Protein AF-V5H6R5-F1 (afdb_monomer)

Radius of gyration: 31.63 Å; Cα contacts (8 Å, |Δi|>4): 74; chains: 1; bounding box: 71×35×75 Å

Mean predicted aligned error: 14.57 Å

Sequence (145 aa):
EEMKIQCFGGDYMGEVFDPMLKRTTYRRQKRWWNAYMLFYTRHDVEEEAIVKALNLLTISGTRKETHLKMPVAIENSIRKQNIKFLHHRSQFSIEYFSFIRKLATSCAQGNPRHSQALSNEMLEQQYLLSVQLVSNFLFHTGWHT

Organism: Anoplophora glabripennis (NCBI:txid217634)

Solvent-accessible surface area (backbone atoms only — not comparable to full-atom values): 8925 Å² total; per-residue (Å²): 111,67,67,55,72,58,36,66,36,54,75,45,78,41,81,45,74,37,82,89,75,73,40,76,43,80,40,85,42,74,47,91,53,50,62,86,79,85,88,82,78,58,68,73,60,50,54,52,50,50,52,52,52,51,62,74,68,55,85,76,84,70,84,68,84,73,67,83,69,68,53,67,70,58,47,53,50,51,52,53,50,52,53,53,50,48,52,64,56,44,65,76,34,70,66,49,56,52,46,54,51,50,52,45,52,50,64,72,52,80,61,92,84,55,96,62,85,72,52,70,68,60,52,51,52,42,48,52,52,33,52,53,50,51,50,51,43,41,70,71,40,63,73,73,105

Secondary structure (DSSP, 8-state):
-HHHHHHS--EEEEEEEETTTTEEEEEEEE------------HHHHHHHHHHHHHHH--SS-----S-PPPHHHHHHHHHHHHHHHHHHHTT-HHHHHHHHHHHHHTTS--TT--S---HHHHHHHHHHHHHHHHHHIIIIITT-

pLDDT: mean 81.07, std 13.3, range [47.06, 97.06]

Foldseek 3Di:
DVLCVAAVWAKDWDWDQDPVVRDTDTDIDTRPHHHDDDDDDDPVVVVVVVVVVVVVVDPPDPPPPPPPPPPPVVVVVVVVVVVVVCVVVLLPDPVSVVVLVCQLVVLQDPDPPDPDDDPPVVSVVSNVVSVVSVVCCCVVRVVVD

Nearest PDB structures (foldseek):
  7o9m-assembly1_a  TM=2.782E-01  e=9.899E+00  Homo sapiens

Structure (mmCIF, N/CA/C/O backbone):
data_AF-V5H6R5-F1
#
_entry.id   AF-V5H6R5-F1
#
loop_
_atom_site.group_PDB
_atom_site.id
_atom_site.type_symbol
_atom_site.label_atom_id
_atom_site.label_alt_id
_atom_site.label_comp_id
_atom_site.label_asym_id
_atom_site.label_entity_id
_atom_site.label_seq_id
_atom_site.pdbx_PDB_ins_code
_atom_site.Cartn_x
_atom_site.Cartn_y
_atom_site.Cartn_z
_atom_site.occupancy
_atom_site.B_iso_or_equiv
_atom_site.auth_seq_id
_atom_site.auth_comp_id
_atom_site.auth_asym_id
_atom_site.auth_atom_id
_atom_site.pdbx_PDB_model_num
ATOM 1 N N . GLU A 1 1 ? 10.857 13.980 -24.820 1.00 81.00 1 GLU A N 1
ATOM 2 C CA . GLU A 1 1 ? 12.248 13.727 -24.384 1.00 81.00 1 GLU A CA 1
ATOM 3 C C . GLU A 1 1 ? 12.344 12.996 -23.042 1.00 81.00 1 GLU A C 1
ATOM 5 O O . GLU A 1 1 ? 13.111 12.047 -22.942 1.00 81.00 1 GLU A O 1
ATOM 10 N N . GLU A 1 2 ? 11.532 13.338 -22.035 1.00 89.81 2 GLU A N 1
ATOM 11 C CA . GLU A 1 2 ? 11.601 12.704 -20.702 1.00 89.81 2 GLU A CA 1
ATOM 12 C C . GLU A 1 2 ? 11.419 11.178 -20.708 1.00 89.81 2 GLU A C 1
ATOM 14 O O . GLU A 1 2 ? 12.203 10.462 -20.088 1.00 89.81 2 GLU A O 1
ATOM 19 N N . MET A 1 3 ? 10.449 10.660 -21.471 1.00 91.19 3 MET A N 1
ATOM 20 C CA . MET A 1 3 ? 10.201 9.214 -21.570 1.00 91.19 3 MET A CA 1
ATOM 21 C C . MET A 1 3 ? 11.440 8.445 -22.049 1.00 91.19 3 MET A C 1
ATOM 23 O O . MET A 1 3 ? 11.772 7.389 -21.526 1.00 91.19 3 MET A O 1
ATOM 27 N N . LYS A 1 4 ? 12.181 9.002 -23.008 1.00 91.12 4 LYS A N 1
ATOM 28 C CA . LYS A 1 4 ? 13.415 8.400 -23.519 1.00 91.12 4 LYS A CA 1
ATOM 29 C C . LYS A 1 4 ? 14.508 8.382 -22.448 1.00 91.12 4 LYS A C 1
ATOM 31 O O . LYS A 1 4 ? 15.173 7.366 -22.269 1.00 91.12 4 LYS A O 1
ATOM 36 N N . ILE A 1 5 ? 14.661 9.483 -21.711 1.00 91.44 5 ILE A N 1
ATOM 37 C CA . ILE A 1 5 ? 15.658 9.633 -20.638 1.00 91.44 5 ILE A CA 1
ATOM 38 C C . ILE A 1 5 ? 15.417 8.629 -19.502 1.00 91.44 5 ILE A C 1
ATOM 40 O O . ILE A 1 5 ? 16.386 8.089 -18.964 1.00 91.44 5 ILE A O 1
ATOM 44 N N . GLN A 1 6 ? 14.152 8.381 -19.150 1.00 92.69 6 GLN A N 1
ATOM 45 C CA . GLN A 1 6 ? 13.779 7.521 -18.024 1.00 92.69 6 GLN A CA 1
ATOM 46 C C . GLN A 1 6 ? 13.630 6.044 -18.401 1.00 92.69 6 GLN A C 1
ATOM 48 O O . GLN A 1 6 ? 13.951 5.170 -17.598 1.00 92.69 6 GLN A O 1
ATOM 53 N N . CYS A 1 7 ? 13.150 5.744 -19.610 1.00 95.31 7 CYS A N 1
ATOM 54 C CA . CYS A 1 7 ? 12.697 4.395 -19.944 1.00 95.31 7 CYS A CA 1
ATOM 55 C C . CYS A 1 7 ? 13.629 3.643 -20.898 1.00 95.31 7 CYS A C 1
ATOM 57 O O . CYS A 1 7 ? 13.633 2.417 -20.871 1.00 95.31 7 CYS A O 1
ATOM 59 N N . PHE A 1 8 ? 14.407 4.316 -21.753 1.00 94.50 8 PHE A N 1
ATOM 60 C CA . PHE A 1 8 ? 15.093 3.614 -22.853 1.00 94.50 8 PHE A CA 1
ATOM 61 C C . PHE A 1 8 ? 16.460 3.049 -22.448 1.00 94.50 8 PHE A C 1
ATOM 63 O O . PHE A 1 8 ? 16.993 2.171 -23.125 1.00 94.50 8 PHE A O 1
ATOM 70 N N . GLY A 1 9 ? 17.027 3.516 -21.333 1.00 93.06 9 GLY A N 1
ATOM 71 C CA . GLY A 1 9 ? 18.358 3.108 -20.896 1.00 93.06 9 GLY A CA 1
ATOM 72 C C . GLY A 1 9 ? 19.457 3.530 -21.880 1.00 93.06 9 GLY A C 1
ATOM 73 O O . GLY A 1 9 ? 19.371 4.577 -22.524 1.00 93.06 9 GLY A O 1
ATOM 74 N N . GLY A 1 10 ? 20.503 2.709 -21.981 1.00 93.25 10 GLY A N 1
ATOM 75 C CA . GLY A 1 10 ? 21.643 2.947 -22.869 1.00 93.25 10 GLY A CA 1
ATOM 76 C C . GLY A 1 10 ? 22.692 3.895 -22.288 1.00 93.25 10 GLY A C 1
ATOM 77 O O . GLY A 1 10 ? 22.669 4.236 -21.103 1.00 93.25 10 GLY A O 1
ATOM 78 N N . ASP A 1 11 ? 23.634 4.303 -23.132 1.00 93.50 11 ASP A N 1
ATOM 79 C CA . ASP A 1 11 ? 24.696 5.227 -22.745 1.00 93.50 11 ASP A CA 1
ATOM 80 C C . ASP A 1 11 ? 24.303 6.673 -23.050 1.00 93.50 11 ASP A C 1
ATOM 82 O O . ASP A 1 11 ? 23.615 6.963 -24.029 1.00 93.50 11 ASP A O 1
ATOM 86 N N . TYR A 1 12 ? 24.767 7.597 -22.216 1.00 90.75 12 TYR A N 1
ATOM 87 C CA . TYR A 1 12 ? 24.598 9.029 -22.420 1.00 90.75 12 TYR A CA 1
ATOM 88 C C . TYR A 1 12 ? 25.872 9.785 -22.055 1.00 90.75 12 TYR A C 1
ATOM 90 O O . TYR A 1 12 ? 26.732 9.286 -21.330 1.00 90.75 12 TYR A O 1
ATOM 98 N N . MET A 1 13 ? 25.995 11.003 -22.572 1.00 90.31 13 MET A N 1
ATOM 99 C CA . MET A 1 13 ? 27.040 11.930 -22.154 1.00 90.31 13 MET A CA 1
ATOM 100 C C . MET A 1 13 ? 26.505 12.754 -20.987 1.00 90.31 13 MET A C 1
ATOM 102 O O . MET A 1 13 ? 25.548 13.507 -21.153 1.00 90.31 13 MET A O 1
ATOM 106 N N . GLY A 1 14 ? 27.088 12.560 -19.806 1.00 87.81 14 GLY A N 1
ATOM 107 C CA . GLY A 1 14 ? 26.755 13.306 -18.599 1.00 87.81 14 GLY A CA 1
ATOM 108 C C . GLY A 1 14 ? 27.794 14.384 -18.323 1.00 87.81 14 GLY A C 1
ATOM 109 O O . GLY A 1 14 ? 29.000 14.126 -18.403 1.00 87.81 14 GLY A O 1
ATOM 110 N N . GLU A 1 15 ? 27.326 15.581 -17.987 1.00 91.25 15 GLU A N 1
ATOM 111 C CA . GLU A 1 15 ? 28.164 16.630 -17.416 1.00 91.25 15 GLU A CA 1
ATOM 112 C C . GLU A 1 15 ? 28.455 16.304 -15.954 1.00 91.25 15 GLU A C 1
ATOM 114 O O . GLU A 1 15 ? 27.549 16.179 -15.132 1.00 91.25 15 GLU A O 1
ATOM 119 N N . VAL A 1 16 ? 29.735 16.156 -15.629 1.00 88.19 16 VAL A N 1
ATOM 120 C CA . VAL A 1 16 ? 30.202 15.952 -14.260 1.00 88.19 16 VAL A CA 1
ATOM 121 C C . VAL A 1 16 ? 31.038 17.157 -13.874 1.00 88.19 16 VAL A C 1
ATOM 123 O O . VAL A 1 16 ? 32.092 17.410 -14.468 1.00 88.19 16 VAL A O 1
ATOM 126 N N . PHE A 1 17 ? 30.549 17.907 -12.891 1.00 90.50 17 PHE A N 1
ATOM 127 C CA . PHE A 1 17 ? 31.280 19.019 -12.305 1.00 90.50 17 PHE A CA 1
ATOM 128 C C . PHE A 1 17 ? 32.267 18.502 -11.261 1.00 90.50 17 PHE A C 1
ATOM 130 O O . PHE A 1 17 ? 31.880 17.784 -10.340 1.00 90.50 17 PHE A O 1
ATOM 137 N N . ASP A 1 18 ? 33.532 18.880 -11.407 1.00 87.81 18 ASP A N 1
ATOM 138 C CA . ASP A 1 18 ? 34.582 18.597 -10.436 1.00 87.81 18 ASP A CA 1
ATOM 139 C C . ASP A 1 18 ? 34.796 19.826 -9.530 1.00 87.81 18 ASP A C 1
ATOM 141 O O . ASP A 1 18 ? 35.267 20.862 -10.018 1.00 87.81 18 ASP A O 1
ATOM 145 N N . PRO A 1 19 ? 34.468 19.754 -8.223 1.00 91.00 19 PRO A N 1
ATOM 146 C CA . PRO A 1 19 ? 34.611 20.888 -7.310 1.00 91.00 19 PRO A CA 1
ATOM 147 C C . PRO A 1 19 ? 36.060 21.315 -7.057 1.00 91.00 19 PRO A C 1
ATOM 149 O O . PRO A 1 19 ? 36.300 22.488 -6.770 1.00 91.00 19 PRO A O 1
ATOM 152 N N . MET A 1 20 ? 37.026 20.395 -7.162 1.00 89.75 20 MET A N 1
ATOM 153 C CA . MET A 1 20 ? 38.440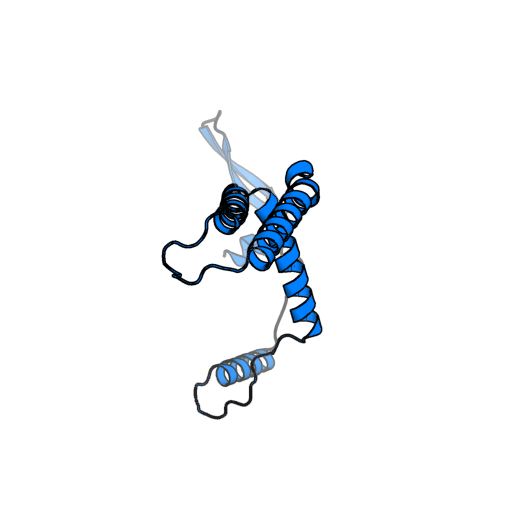 20.696 -6.914 1.00 89.75 20 MET A CA 1
ATOM 154 C C . MET A 1 20 ? 39.079 21.377 -8.123 1.00 89.75 20 MET A C 1
ATOM 156 O O . MET A 1 20 ? 39.849 22.323 -7.971 1.00 89.75 20 MET A O 1
ATOM 160 N N . LEU A 1 21 ? 38.710 20.935 -9.327 1.00 87.38 21 LEU A N 1
ATOM 161 C CA . LEU A 1 21 ? 39.169 21.518 -10.592 1.00 87.38 21 LEU A CA 1
ATOM 162 C C . LEU A 1 21 ? 38.292 22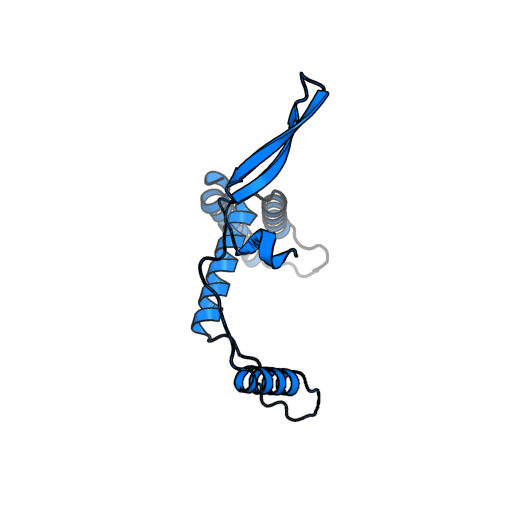.686 -11.080 1.00 87.38 21 LEU A C 1
ATOM 164 O O . LEU A 1 21 ? 38.632 23.312 -12.086 1.00 87.38 21 LEU A O 1
ATOM 168 N N . LYS A 1 22 ? 37.173 22.970 -10.393 1.00 90.81 22 LYS A N 1
ATOM 169 C CA . LYS A 1 22 ? 36.141 23.961 -10.762 1.00 90.81 22 LYS A CA 1
ATOM 170 C C . LYS A 1 22 ? 35.769 23.900 -12.248 1.00 90.81 22 LYS A C 1
ATOM 172 O O . LYS A 1 22 ? 35.622 24.927 -12.910 1.00 90.81 22 LYS A O 1
ATOM 177 N N . ARG A 1 23 ? 35.661 22.687 -12.791 1.00 91.88 23 ARG A N 1
ATOM 178 C CA . ARG A 1 23 ? 35.489 22.446 -14.228 1.00 91.88 23 ARG A CA 1
ATOM 179 C C . ARG A 1 23 ? 34.437 21.373 -14.472 1.00 91.88 23 ARG A C 1
ATOM 181 O O . ARG A 1 23 ? 34.448 20.329 -13.826 1.00 91.88 23 ARG A O 1
ATOM 188 N N . THR A 1 24 ? 33.588 21.607 -15.466 1.00 90.25 24 THR A N 1
ATOM 189 C CA . THR A 1 24 ? 32.672 20.596 -16.001 1.00 90.25 24 THR A CA 1
ATOM 190 C C . THR A 1 24 ? 33.386 19.733 -17.035 1.00 90.25 24 THR A C 1
ATOM 192 O O . THR A 1 24 ? 34.032 20.249 -17.948 1.00 90.25 24 THR A O 1
ATOM 195 N N . THR A 1 25 ? 33.270 18.413 -16.907 1.00 89.81 25 THR A N 1
ATOM 196 C CA . THR A 1 25 ? 33.756 17.455 -17.910 1.00 89.81 25 THR A CA 1
ATOM 197 C C . THR A 1 25 ? 32.604 16.613 -18.433 1.00 89.81 25 THR A C 1
ATOM 199 O O . THR A 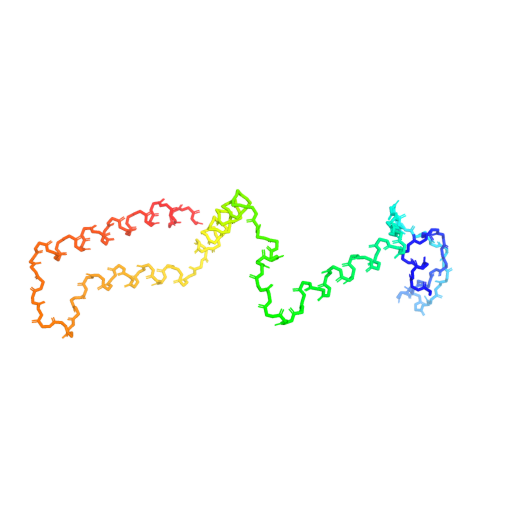1 25 ? 31.730 16.210 -17.671 1.00 89.81 25 THR A O 1
ATOM 202 N N . TYR A 1 26 ? 32.614 16.327 -19.732 1.00 89.94 26 TYR A N 1
ATOM 203 C CA . TYR A 1 26 ? 31.651 15.420 -20.344 1.00 89.94 26 TYR A CA 1
ATOM 204 C C . TYR A 1 26 ? 32.224 14.011 -20.331 1.00 89.94 26 TYR A C 1
ATOM 206 O O . TYR A 1 26 ? 33.308 13.769 -20.867 1.00 89.94 26 TYR A O 1
ATOM 214 N N . ARG A 1 27 ? 31.505 13.071 -19.718 1.00 88.81 27 ARG A N 1
ATOM 215 C CA . ARG A 1 27 ? 31.909 11.662 -19.673 1.00 88.81 27 ARG A CA 1
ATOM 216 C C . ARG A 1 27 ? 30.773 10.773 -20.149 1.00 88.81 27 ARG A C 1
ATOM 218 O O . ARG A 1 27 ? 29.605 11.046 -19.882 1.00 88.81 27 ARG A O 1
ATOM 225 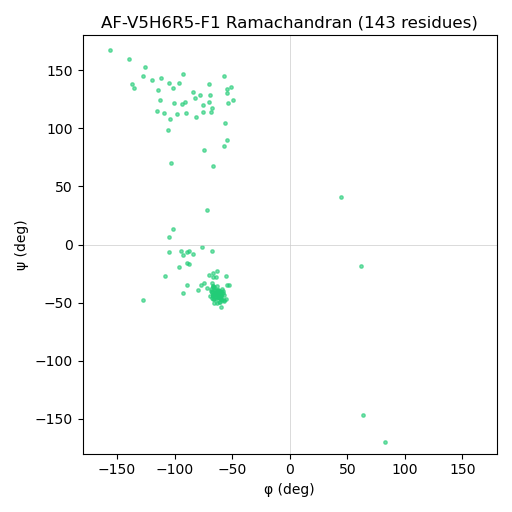N N . ARG A 1 28 ? 31.130 9.684 -20.833 1.00 91.75 28 ARG A N 1
ATOM 226 C CA . ARG A 1 28 ? 30.177 8.632 -21.190 1.00 91.75 28 ARG A CA 1
ATOM 227 C C . ARG A 1 28 ? 29.774 7.893 -19.917 1.00 91.75 28 ARG A C 1
ATOM 229 O O . ARG A 1 28 ? 30.628 7.379 -19.199 1.00 91.75 28 ARG A O 1
ATOM 236 N N . GLN A 1 29 ? 28.481 7.866 -19.641 1.00 90.56 29 GLN A N 1
ATOM 237 C CA . GLN A 1 29 ? 27.870 7.211 -18.494 1.00 90.56 29 GLN A CA 1
ATOM 238 C C . GLN A 1 29 ? 26.788 6.250 -18.979 1.00 90.56 29 GLN A C 1
ATOM 240 O O . GLN A 1 29 ? 26.192 6.449 -20.038 1.00 90.56 29 GLN A O 1
ATOM 245 N N . LYS A 1 30 ? 26.524 5.209 -18.194 1.00 92.00 30 LYS A N 1
ATOM 246 C CA . LYS A 1 30 ? 25.454 4.251 -18.463 1.00 92.00 30 LYS A CA 1
ATOM 247 C C . LYS A 1 30 ? 24.206 4.641 -17.679 1.00 92.00 30 LYS A C 1
ATOM 249 O O . LYS A 1 30 ? 24.303 5.021 -16.514 1.00 92.00 30 LYS A O 1
ATOM 254 N N . ARG A 1 31 ? 23.031 4.529 -18.297 1.00 93.06 31 ARG A N 1
ATOM 255 C CA . ARG A 1 31 ? 21.747 4.571 -17.586 1.00 93.06 31 ARG A CA 1
ATOM 256 C C . ARG A 1 31 ? 21.489 3.189 -16.998 1.00 93.06 31 ARG A C 1
ATOM 258 O O . ARG A 1 31 ? 21.272 2.226 -17.730 1.00 93.06 31 ARG A O 1
ATOM 265 N N . TRP A 1 32 ? 21.570 3.092 -15.676 1.00 93.44 32 TRP A N 1
ATOM 266 C CA . TRP A 1 32 ? 21.407 1.831 -14.942 1.00 93.44 32 TRP A CA 1
ATOM 267 C C . TRP A 1 32 ? 19.942 1.488 -14.661 1.00 93.44 32 TRP A C 1
ATOM 269 O O . TRP A 1 32 ? 19.651 0.391 -14.196 1.00 93.44 32 TRP A O 1
ATOM 279 N N . TRP A 1 33 ? 19.031 2.416 -14.955 1.00 94.38 33 TRP A N 1
ATOM 280 C CA . TRP A 1 33 ? 17.591 2.206 -14.949 1.00 94.38 33 TRP A CA 1
ATOM 281 C C . TRP A 1 33 ? 17.042 2.277 -16.376 1.00 94.38 33 TRP A C 1
ATOM 283 O O . TRP A 1 33 ? 17.506 3.063 -17.208 1.00 94.38 33 TRP A O 1
ATOM 293 N N . ASN A 1 34 ? 16.058 1.430 -16.654 1.00 96.44 34 ASN A N 1
ATOM 294 C CA . ASN A 1 34 ? 15.293 1.392 -17.891 1.00 96.44 34 ASN A 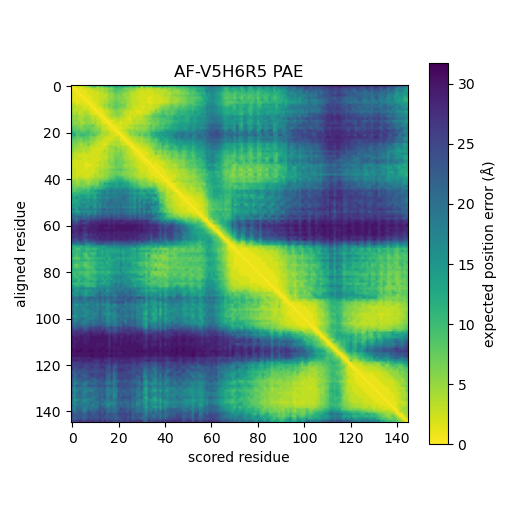CA 1
ATOM 295 C C . ASN A 1 34 ? 13.925 0.746 -17.630 1.00 96.44 34 ASN A C 1
ATOM 297 O O . ASN A 1 34 ? 13.674 0.179 -16.563 1.00 96.44 34 ASN A O 1
ATOM 301 N N . ALA A 1 35 ? 13.020 0.865 -18.597 1.00 96.44 35 ALA A N 1
ATOM 302 C CA . ALA A 1 35 ? 11.746 0.176 -18.537 1.00 96.44 35 ALA A CA 1
ATOM 303 C C . ALA A 1 35 ? 11.972 -1.328 -18.707 1.00 96.44 35 ALA A C 1
ATOM 305 O O . ALA A 1 35 ? 12.609 -1.770 -19.660 1.00 96.44 35 ALA A O 1
ATOM 306 N N . TYR A 1 36 ? 11.416 -2.100 -17.779 1.00 95.94 36 TYR A N 1
ATOM 307 C CA . TYR A 1 36 ? 11.461 -3.557 -17.828 1.00 95.94 36 TYR A CA 1
ATOM 308 C C . TYR A 1 36 ? 10.234 -4.147 -18.534 1.00 95.94 36 TYR A C 1
ATOM 310 O O . TYR A 1 36 ? 10.354 -5.065 -19.338 1.00 95.94 36 TYR A O 1
ATOM 318 N N . MET A 1 37 ? 9.050 -3.601 -18.256 1.00 97.06 37 MET A N 1
ATOM 319 C CA . MET A 1 37 ? 7.779 -4.106 -18.765 1.00 97.06 37 MET A CA 1
ATOM 320 C C . MET A 1 37 ? 6.921 -2.946 -19.258 1.00 97.06 37 MET A C 1
ATOM 322 O O . MET A 1 37 ? 6.815 -1.918 -18.588 1.00 97.06 37 MET A O 1
ATOM 326 N N . LEU A 1 38 ? 6.324 -3.123 -20.435 1.00 96.31 38 LEU A N 1
ATOM 327 C CA . LEU A 1 38 ? 5.450 -2.146 -21.073 1.00 96.31 38 LEU A CA 1
ATOM 328 C C . LEU A 1 38 ? 4.030 -2.704 -21.095 1.00 96.31 38 LEU A C 1
ATOM 330 O O . LEU A 1 38 ? 3.796 -3.802 -21.599 1.00 96.31 38 LEU A O 1
ATOM 334 N N . PHE A 1 39 ? 3.093 -1.946 -20.536 1.00 93.69 39 PHE A N 1
ATOM 335 C CA . PHE A 1 39 ? 1.679 -2.294 -20.534 1.00 93.69 39 PHE A CA 1
ATOM 336 C C . PHE A 1 39 ? 0.979 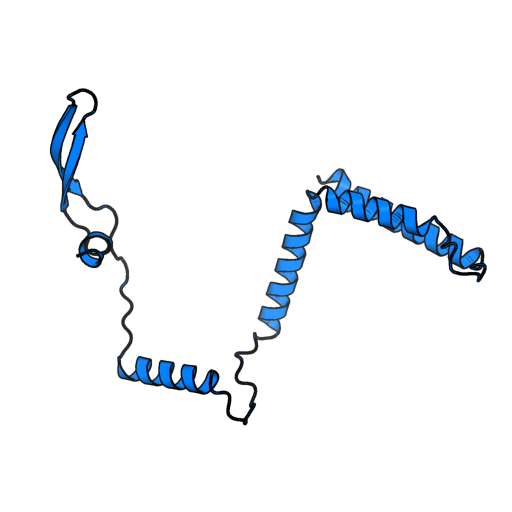-1.505 -21.632 1.00 93.69 39 PHE A C 1
ATOM 338 O O . PHE A 1 39 ? 1.015 -0.276 -21.632 1.00 93.69 39 PHE A O 1
ATOM 345 N N . TYR A 1 40 ? 0.348 -2.221 -22.557 1.00 92.88 40 TYR A N 1
ATOM 346 C CA . TYR A 1 40 ? -0.441 -1.636 -23.631 1.00 92.88 40 TYR A CA 1
ATOM 347 C C . TYR A 1 40 ? -1.899 -2.029 -23.448 1.00 92.88 40 TYR A C 1
ATOM 349 O O . TYR A 1 40 ? -2.211 -3.202 -23.241 1.00 92.88 40 TYR A O 1
ATOM 357 N N . THR A 1 41 ? -2.784 -1.049 -23.570 1.00 87.88 41 THR A N 1
ATOM 358 C CA . THR A 1 41 ? -4.228 -1.270 -23.603 1.00 87.88 41 THR A CA 1
ATOM 359 C C . THR A 1 41 ? -4.693 -1.112 -25.040 1.00 87.88 41 THR A C 1
ATOM 361 O O . THR A 1 41 ? -4.216 -0.236 -25.763 1.00 87.88 41 THR A O 1
ATOM 364 N N . ARG A 1 42 ? -5.604 -1.977 -25.488 1.00 92.31 42 ARG A N 1
ATOM 365 C CA . ARG A 1 42 ? -6.240 -1.773 -26.790 1.00 92.31 42 ARG A CA 1
ATOM 366 C C . ARG A 1 42 ? -7.175 -0.567 -26.707 1.00 92.31 42 ARG A C 1
ATOM 368 O O . ARG A 1 42 ? -7.921 -0.442 -25.739 1.00 92.31 42 ARG A O 1
ATOM 375 N N . HIS A 1 43 ? -7.164 0.266 -27.741 1.00 88.12 43 HIS A N 1
ATOM 376 C CA . HIS A 1 43 ? -7.934 1.509 -27.769 1.00 88.12 43 HIS A CA 1
ATOM 377 C C . HIS A 1 43 ? -9.448 1.283 -27.601 1.00 88.12 43 HIS A C 1
ATOM 379 O O . HIS A 1 43 ? -10.114 2.037 -26.902 1.00 88.12 43 HIS A O 1
ATOM 385 N N . ASP A 1 44 ? -9.990 0.218 -28.193 1.00 88.50 44 ASP A N 1
ATOM 386 C CA . ASP A 1 44 ? -11.410 -0.138 -28.083 1.00 88.50 44 ASP A CA 1
ATOM 387 C C . ASP A 1 44 ? -11.814 -0.549 -26.656 1.00 88.50 44 ASP A C 1
ATOM 389 O O . ASP A 1 44 ? -12.884 -0.186 -26.172 1.00 88.50 44 ASP A O 1
ATOM 393 N N . VAL A 1 45 ? -10.930 -1.246 -25.939 1.00 83.88 45 VAL A N 1
ATOM 394 C CA . VAL A 1 45 ? -11.146 -1.636 -24.535 1.00 83.88 45 VAL A CA 1
ATOM 395 C C . VAL A 1 45 ? -11.055 -0.433 -23.594 1.00 83.88 45 VAL A C 1
ATOM 397 O O . VAL A 1 45 ? -11.797 -0.357 -22.615 1.00 83.88 45 VAL A O 1
ATOM 400 N N . GLU A 1 46 ? -10.144 0.500 -23.871 1.00 81.69 46 GLU A N 1
ATOM 401 C CA . GLU A 1 46 ? -9.969 1.717 -23.076 1.00 81.69 46 GLU A CA 1
ATOM 402 C C . GLU A 1 46 ? -11.185 2.640 -23.186 1.00 81.69 46 GLU A C 1
ATOM 404 O O . GLU A 1 46 ? -11.700 3.097 -22.165 1.00 81.69 46 GLU A O 1
ATOM 409 N N . GLU A 1 47 ? -11.708 2.832 -24.397 1.00 79.81 47 GLU A N 1
ATOM 410 C CA . GLU A 1 47 ? -12.926 3.610 -24.627 1.00 79.81 47 GLU A CA 1
ATOM 411 C C . GLU A 1 47 ? -14.127 2.989 -23.899 1.00 79.81 47 GLU A C 1
ATOM 413 O O . GLU A 1 47 ? -14.830 3.676 -23.156 1.00 79.81 47 GLU A O 1
ATOM 418 N N . GLU A 1 48 ? -14.305 1.666 -23.991 1.00 81.25 48 GLU A N 1
ATOM 419 C CA . GLU A 1 48 ? -15.330 0.962 -23.218 1.00 81.25 48 GLU A CA 1
ATOM 420 C C . GLU A 1 48 ? -15.151 1.115 -21.701 1.00 81.25 48 GLU A C 1
ATOM 422 O O . GLU A 1 48 ? -16.139 1.247 -20.973 1.00 81.25 48 GLU A O 1
ATOM 427 N N . ALA A 1 49 ? -13.916 1.060 -21.197 1.00 79.44 49 ALA A N 1
ATOM 428 C CA . ALA A 1 49 ? -13.623 1.201 -19.774 1.00 79.44 49 ALA A CA 1
ATOM 429 C C . ALA A 1 49 ? -13.914 2.624 -19.274 1.00 79.44 49 ALA A C 1
ATOM 431 O O . ALA A 1 49 ? -14.504 2.7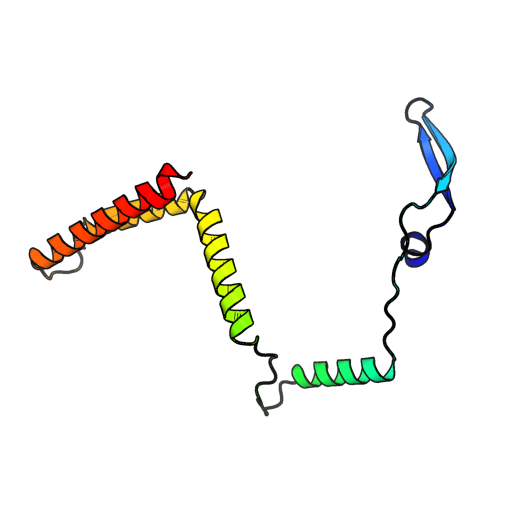83 -18.204 1.00 79.44 49 ALA A O 1
ATOM 432 N N . ILE A 1 50 ? -13.567 3.645 -20.061 1.00 78.75 50 ILE A N 1
ATOM 433 C CA . ILE A 1 50 ? -13.853 5.054 -19.763 1.00 78.75 50 ILE A CA 1
ATOM 434 C C . ILE A 1 50 ? -15.361 5.309 -19.800 1.00 78.75 50 ILE A C 1
ATOM 436 O O . ILE A 1 50 ? -15.892 5.935 -18.886 1.00 78.75 50 ILE A O 1
ATOM 440 N N . VAL A 1 51 ? -16.077 4.771 -20.791 1.00 78.12 51 VAL A N 1
ATOM 441 C CA . VAL A 1 51 ? -17.543 4.869 -20.871 1.00 78.12 51 VAL A CA 1
ATOM 442 C C . VAL A 1 51 ? -18.198 4.174 -19.676 1.00 78.12 51 VAL A C 1
ATOM 444 O O . VAL A 1 51 ? -19.092 4.740 -19.045 1.00 78.12 51 VAL A O 1
ATOM 447 N N . LYS A 1 52 ? -17.723 2.981 -19.291 1.00 74.12 52 LYS A N 1
ATOM 448 C CA . LYS A 1 52 ? -18.172 2.292 -18.068 1.00 74.12 52 LYS A CA 1
ATOM 449 C C . LYS A 1 52 ? -17.899 3.149 -16.827 1.00 74.12 52 LYS A C 1
ATOM 451 O O . LYS A 1 52 ? -18.800 3.310 -16.011 1.00 74.12 52 LYS A O 1
ATOM 456 N N . ALA A 1 53 ? -16.718 3.753 -16.706 1.00 75.31 53 ALA A N 1
ATOM 457 C CA . ALA A 1 53 ? -16.365 4.629 -15.587 1.00 75.31 53 ALA A CA 1
ATOM 458 C C . ALA A 1 53 ? -17.212 5.915 -15.533 1.00 75.31 53 ALA A C 1
ATOM 460 O O . ALA A 1 53 ? -17.677 6.294 -14.462 1.00 75.31 53 ALA A O 1
ATOM 461 N N . LEU A 1 54 ? -17.482 6.560 -16.670 1.00 74.81 54 LEU A N 1
ATOM 462 C CA . LEU A 1 54 ? -18.348 7.742 -16.752 1.00 74.81 54 LEU A CA 1
ATOM 463 C C . LEU A 1 54 ? -19.805 7.412 -16.409 1.00 74.81 54 LEU A C 1
ATOM 465 O O . LEU A 1 54 ? -20.462 8.166 -15.688 1.00 74.81 54 LEU A O 1
ATOM 469 N N . ASN A 1 55 ? -20.296 6.251 -16.844 1.00 69.62 55 ASN A N 1
ATOM 470 C CA . ASN A 1 55 ? -21.621 5.764 -16.466 1.00 69.62 55 ASN A CA 1
ATOM 471 C C . ASN A 1 55 ? -21.728 5.516 -14.950 1.00 69.62 55 ASN A C 1
ATOM 473 O O . ASN A 1 55 ? -22.761 5.821 -14.361 1.00 69.62 55 ASN A O 1
ATOM 477 N N . LEU A 1 56 ? -20.654 5.045 -14.298 1.00 64.44 56 LEU A N 1
ATOM 478 C CA . LEU A 1 56 ? -20.586 4.905 -12.833 1.00 64.44 56 LEU A CA 1
ATOM 479 C C . LEU A 1 56 ? -20.608 6.255 -12.090 1.00 64.44 56 LEU A C 1
ATOM 481 O O . LEU A 1 56 ? -21.003 6.299 -10.927 1.00 64.44 56 LEU A O 1
ATOM 485 N N . LEU A 1 57 ? -20.185 7.343 -12.739 1.00 67.38 57 LEU A N 1
ATOM 486 C CA . LEU A 1 57 ? -20.120 8.695 -12.167 1.00 67.38 57 LEU A CA 1
ATOM 487 C C . LEU A 1 57 ? -21.367 9.547 -12.469 1.00 67.38 57 LEU A C 1
ATOM 489 O O . LEU A 1 57 ? -21.487 10.668 -11.975 1.00 67.38 57 LEU A O 1
ATOM 493 N N . THR A 1 58 ? -22.300 9.043 -13.279 1.00 66.19 58 THR A N 1
ATOM 494 C CA . THR A 1 58 ? -23.480 9.800 -13.712 1.00 66.19 58 THR A CA 1
ATOM 495 C C . THR A 1 58 ? -24.547 9.858 -12.608 1.00 66.19 58 THR A C 1
ATOM 497 O O . THR A 1 58 ? -24.977 8.844 -12.068 1.00 66.19 58 THR A O 1
ATOM 500 N N . ILE A 1 59 ? -25.019 11.071 -12.293 1.00 58.19 59 ILE A N 1
ATOM 501 C CA . ILE A 1 59 ? -25.947 11.394 -11.181 1.00 58.19 59 ILE A CA 1
ATOM 502 C C . ILE A 1 59 ? -27.415 10.995 -11.481 1.00 58.19 59 ILE A C 1
ATOM 504 O O . ILE A 1 59 ? -28.301 11.133 -10.636 1.00 58.19 59 ILE A O 1
ATOM 508 N N . SER A 1 60 ? -27.707 10.469 -12.673 1.00 57.94 60 SER A N 1
ATOM 509 C CA . SER A 1 60 ? -29.067 10.154 -13.129 1.00 57.94 60 SER A CA 1
ATOM 510 C C . SER A 1 60 ? -29.646 8.897 -12.465 1.00 57.94 60 SER A C 1
ATOM 512 O O . SER A 1 60 ? -29.651 7.819 -13.048 1.00 57.94 60 SER A O 1
ATOM 514 N N . GLY A 1 61 ? -30.166 9.059 -11.244 1.00 53.16 61 GLY A N 1
ATOM 515 C CA . GLY A 1 61 ? -31.434 8.501 -10.732 1.00 53.16 61 GLY A CA 1
ATOM 516 C C . GLY A 1 61 ? -31.655 6.984 -10.637 1.00 53.16 61 GLY A C 1
ATOM 517 O O . GLY A 1 61 ? -32.514 6.558 -9.871 1.00 53.16 61 GLY A O 1
ATOM 518 N N . THR A 1 62 ? -30.898 6.141 -11.331 1.00 53.12 62 THR A N 1
ATOM 519 C CA . THR A 1 62 ? -31.017 4.679 -11.273 1.00 53.12 62 THR A CA 1
ATOM 520 C C . THR A 1 62 ? -29.893 4.123 -10.411 1.00 53.12 62 THR A C 1
ATOM 522 O O . THR A 1 62 ? -28.949 3.506 -10.889 1.00 53.12 62 THR A O 1
ATOM 525 N N . ARG A 1 63 ? -29.983 4.374 -9.098 1.00 52.50 63 ARG A N 1
ATOM 526 C CA . ARG A 1 63 ? -29.067 3.827 -8.083 1.00 52.50 63 ARG A CA 1
ATOM 527 C C . ARG A 1 63 ? -29.224 2.303 -7.970 1.00 52.50 63 ARG A C 1
ATOM 529 O O . ARG A 1 63 ? -29.690 1.795 -6.957 1.00 52.50 63 ARG A O 1
ATOM 536 N N . LYS A 1 64 ? -28.850 1.548 -9.001 1.00 52.72 64 LYS A N 1
ATOM 537 C CA . LYS A 1 64 ? -28.338 0.199 -8.774 1.00 52.72 64 LYS A CA 1
ATOM 538 C C . LYS A 1 64 ? -26.929 0.413 -8.249 1.00 52.72 64 LYS A C 1
ATOM 540 O O . LYS A 1 64 ? -26.109 0.999 -8.941 1.00 52.72 64 LYS A O 1
ATOM 545 N N . GLU A 1 65 ? -26.704 0.050 -6.995 1.00 53.25 65 GLU A N 1
ATOM 546 C CA . GLU A 1 65 ? -25.420 0.152 -6.305 1.00 53.25 65 GLU A CA 1
ATOM 547 C C . GLU A 1 65 ? -24.323 -0.564 -7.111 1.00 53.25 65 GLU A C 1
ATOM 549 O O . GLU A 1 65 ? -24.095 -1.759 -6.965 1.00 53.25 65 GLU A O 1
ATOM 554 N N . THR A 1 66 ? -23.657 0.164 -8.002 1.00 54.03 66 THR A N 1
ATOM 555 C CA . THR A 1 66 ? -22.497 -0.303 -8.773 1.00 54.03 66 THR A CA 1
ATOM 556 C C . THR A 1 66 ? -21.192 0.222 -8.192 1.00 54.03 66 THR A C 1
ATOM 558 O O . THR A 1 66 ? -20.139 0.101 -8.819 1.00 54.03 66 THR A O 1
ATOM 561 N N . HIS A 1 67 ? -21.218 0.767 -6.968 1.00 55.31 67 HIS A N 1
ATOM 562 C CA . HIS A 1 67 ? -20.001 0.812 -6.174 1.00 55.31 67 HIS A CA 1
ATOM 563 C C . HIS A 1 67 ? -19.480 -0.619 -6.129 1.00 55.31 67 HIS A C 1
ATOM 565 O O . HIS A 1 67 ? -20.213 -1.516 -5.712 1.00 55.31 67 HIS A O 1
ATOM 571 N N . LEU A 1 68 ? -18.251 -0.837 -6.599 1.00 63.22 68 LEU A N 1
ATOM 572 C CA . LEU A 1 68 ? -17.516 -2.075 -6.373 1.00 63.22 68 LEU A CA 1
ATOM 573 C C . LEU A 1 68 ? -17.425 -2.252 -4.856 1.00 63.22 68 LEU A C 1
ATOM 575 O O . LEU A 1 68 ? -16.495 -1.773 -4.208 1.00 63.22 68 LEU A O 1
ATOM 579 N N . LYS A 1 69 ? -18.469 -2.839 -4.268 1.00 69.81 69 LYS A N 1
ATOM 580 C CA . LYS A 1 69 ? -18.571 -3.028 -2.836 1.00 69.81 69 LYS A CA 1
ATOM 581 C C . LYS A 1 69 ? -17.492 -4.031 -2.517 1.00 69.81 69 LYS A C 1
ATOM 583 O O . LYS A 1 69 ? -17.496 -5.142 -3.047 1.00 69.81 69 LYS A O 1
ATOM 588 N N . MET A 1 70 ? -16.533 -3.589 -1.715 1.00 82.94 70 MET A N 1
ATOM 589 C CA . MET A 1 70 ? -15.438 -4.434 -1.293 1.00 82.94 70 MET A CA 1
ATOM 590 C C . MET A 1 70 ? -16.020 -5.757 -0.779 1.00 82.94 70 MET A C 1
ATOM 592 O O . MET A 1 70 ? -16.898 -5.727 0.087 1.00 82.94 70 MET A O 1
ATOM 596 N N . PRO A 1 71 ? -15.592 -6.910 -1.321 1.00 92.06 71 PRO A N 1
ATOM 597 C CA . PRO A 1 71 ? -16.052 -8.196 -0.832 1.00 92.06 71 PRO A CA 1
ATOM 598 C C . PRO A 1 71 ? -15.887 -8.272 0.685 1.00 92.06 71 PRO A C 1
ATOM 600 O O . PRO A 1 71 ? -14.839 -7.897 1.215 1.00 92.06 71 PRO A O 1
ATOM 603 N N . VAL A 1 72 ? -16.903 -8.783 1.382 1.00 91.50 72 VAL A N 1
ATOM 604 C CA . VAL A 1 72 ? -16.976 -8.772 2.856 1.00 91.50 72 VAL A CA 1
ATOM 605 C C . VAL A 1 72 ? -15.733 -9.398 3.502 1.00 91.50 72 VAL A C 1
ATOM 607 O O . VAL A 1 72 ? -15.256 -8.928 4.532 1.00 91.50 72 VAL A O 1
ATOM 610 N N . ALA A 1 73 ? -15.152 -10.425 2.875 1.00 93.81 73 ALA A N 1
ATOM 611 C CA . ALA A 1 73 ? -13.908 -11.038 3.337 1.00 93.81 73 ALA A CA 1
ATOM 612 C C . ALA A 1 73 ? -12.717 -10.058 3.322 1.00 93.81 73 ALA A C 1
ATOM 614 O O . ALA A 1 73 ? -11.959 -9.994 4.292 1.00 93.81 73 ALA A O 1
ATOM 615 N N . ILE A 1 74 ? -12.578 -9.268 2.253 1.00 93.62 74 ILE A N 1
ATOM 616 C CA . ILE A 1 74 ? -11.522 -8.257 2.114 1.00 93.62 74 ILE A CA 1
ATOM 617 C C . ILE A 1 74 ? -11.771 -7.120 3.103 1.00 93.62 74 ILE A C 1
ATOM 619 O O . ILE A 1 74 ? -10.857 -6.724 3.824 1.00 93.62 74 ILE A O 1
ATOM 623 N N . GLU A 1 75 ? -13.017 -6.658 3.210 1.00 93.62 75 GLU A N 1
ATOM 624 C CA . GLU A 1 75 ? -13.400 -5.612 4.159 1.00 93.62 75 GLU A CA 1
ATOM 625 C C . GLU A 1 75 ? -13.047 -6.001 5.598 1.00 93.62 75 GLU A C 1
ATOM 627 O O . GLU A 1 75 ? -12.403 -5.234 6.317 1.00 93.62 75 GLU A O 1
ATOM 632 N N . ASN A 1 76 ? -13.411 -7.216 6.010 1.00 95.38 76 ASN A N 1
ATOM 633 C CA . ASN A 1 76 ? -13.116 -7.720 7.346 1.00 95.38 76 ASN A CA 1
ATOM 634 C C . ASN A 1 76 ? -11.611 -7.880 7.584 1.00 95.38 76 ASN A C 1
ATOM 636 O O . ASN A 1 76 ? -11.129 -7.556 8.673 1.00 95.38 76 ASN A O 1
ATOM 640 N N . SER A 1 77 ? -10.860 -8.337 6.577 1.00 96.69 77 SER A N 1
ATOM 641 C CA . SER A 1 77 ? -9.400 -8.443 6.657 1.00 96.69 77 SER A CA 1
ATOM 642 C C . SER A 1 77 ? -8.749 -7.074 6.869 1.00 96.69 77 SER A C 1
ATOM 644 O O . SER A 1 77 ? -7.970 -6.903 7.810 1.00 96.69 77 SER A O 1
ATOM 646 N N . ILE A 1 78 ? -9.129 -6.078 6.062 1.00 95.50 78 ILE A N 1
ATOM 647 C CA . ILE A 1 78 ? -8.609 -4.708 6.160 1.00 95.50 78 ILE A CA 1
ATOM 648 C C . ILE A 1 78 ? -8.997 -4.080 7.496 1.00 95.50 78 ILE A C 1
ATOM 650 O O . ILE A 1 78 ? -8.139 -3.541 8.192 1.00 95.50 78 ILE A O 1
ATOM 654 N N . ARG A 1 79 ? -10.264 -4.199 7.911 1.00 95.50 79 ARG A N 1
ATOM 655 C CA . ARG A 1 79 ? -10.733 -3.688 9.208 1.00 95.50 79 ARG A CA 1
ATOM 656 C C . ARG A 1 79 ? -9.904 -4.268 10.353 1.00 95.50 79 ARG A C 1
ATOM 658 O O . ARG A 1 79 ? -9.423 -3.521 11.202 1.00 95.50 79 ARG A O 1
ATOM 665 N N . LYS A 1 80 ? -9.677 -5.584 10.352 1.00 95.50 80 LYS A N 1
ATOM 666 C CA . LYS A 1 80 ? -8.864 -6.264 11.368 1.00 95.50 80 LYS A CA 1
ATOM 667 C C . LYS A 1 80 ? -7.414 -5.776 11.369 1.00 95.50 80 LYS A C 1
ATOM 669 O O . LYS A 1 80 ? -6.856 -5.552 12.441 1.00 95.50 80 LYS A O 1
ATOM 674 N N . GLN A 1 81 ? -6.798 -5.615 10.198 1.00 95.31 81 GLN A N 1
ATOM 675 C CA . GLN A 1 81 ? -5.421 -5.123 10.080 1.00 95.31 81 GLN A CA 1
ATOM 676 C C . GLN A 1 81 ? -5.290 -3.663 10.529 1.00 95.31 81 GLN A C 1
ATOM 678 O O . GLN A 1 81 ? -4.390 -3.354 11.306 1.00 95.31 81 GLN A O 1
ATOM 683 N N . ASN A 1 82 ? -6.224 -2.796 10.138 1.00 94.50 82 ASN A N 1
ATOM 684 C CA . ASN A 1 82 ? -6.235 -1.387 10.532 1.00 94.50 82 ASN A CA 1
ATOM 685 C C . ASN A 1 82 ? -6.394 -1.219 12.046 1.00 94.50 82 ASN A C 1
ATOM 687 O O . ASN A 1 82 ? -5.682 -0.420 12.649 1.00 94.50 82 ASN A O 1
ATOM 691 N N . ILE A 1 83 ? -7.272 -2.008 12.676 1.00 91.12 83 ILE A N 1
ATOM 692 C CA . ILE A 1 83 ? -7.429 -2.014 14.139 1.00 91.12 83 ILE A CA 1
ATOM 693 C C . ILE A 1 83 ? -6.121 -2.445 14.815 1.00 91.12 83 ILE A C 1
ATOM 695 O O . ILE A 1 83 ? -5.667 -1.786 15.748 1.00 91.12 83 ILE A O 1
ATOM 699 N N . LYS A 1 84 ? -5.466 -3.508 14.329 1.00 88.81 84 LYS A N 1
ATOM 700 C CA . LYS A 1 84 ? -4.169 -3.951 14.870 1.00 88.81 84 LYS A CA 1
ATOM 701 C C . LYS A 1 84 ? -3.076 -2.897 14.716 1.00 88.81 84 LYS A C 1
ATOM 703 O O . LYS A 1 84 ? -2.297 -2.703 15.647 1.00 88.81 84 LYS A O 1
ATOM 708 N N . PHE A 1 85 ? -3.015 -2.239 13.560 1.00 90.50 85 PHE A N 1
ATOM 709 C CA . PHE A 1 85 ? -2.067 -1.161 13.299 1.00 90.50 85 PHE A CA 1
ATOM 710 C C . PHE A 1 85 ? -2.300 0.020 14.243 1.00 90.50 85 PHE A C 1
ATOM 712 O O . PHE A 1 85 ? -1.353 0.522 14.845 1.00 90.50 85 PHE A O 1
ATOM 719 N N . LEU A 1 86 ? -3.564 0.416 14.427 1.00 86.12 86 LEU A N 1
ATOM 720 C CA . LEU A 1 86 ? -3.928 1.474 15.361 1.00 86.12 86 LEU A CA 1
ATOM 721 C C . LEU A 1 86 ? -3.515 1.110 16.789 1.00 86.12 86 LEU A C 1
ATOM 723 O O . LEU A 1 86 ? -2.880 1.926 17.441 1.00 86.12 86 LEU A O 1
ATOM 727 N N . HIS A 1 87 ? -3.782 -0.119 17.242 1.00 81.88 87 HIS A N 1
ATOM 728 C CA . HIS A 1 87 ? -3.339 -0.584 18.560 1.00 81.88 87 HIS A CA 1
ATOM 729 C C . HIS A 1 87 ? -1.819 -0.478 18.740 1.00 81.88 87 HIS A C 1
ATOM 731 O O . HIS A 1 87 ? -1.380 0.086 19.738 1.00 81.88 87 HIS A O 1
ATOM 737 N N . HIS A 1 88 ? -1.024 -0.946 17.771 1.00 82.62 88 HIS A N 1
ATOM 738 C CA . HIS A 1 88 ? 0.440 -0.833 17.839 1.00 82.62 88 HIS A CA 1
ATOM 739 C C . HIS A 1 88 ? 0.902 0.624 17.873 1.00 82.62 88 HIS A C 1
ATOM 741 O O . HIS A 1 88 ? 1.787 0.978 18.640 1.00 82.62 88 HIS A O 1
ATOM 747 N N . ARG A 1 89 ? 0.296 1.499 17.065 1.00 81.31 89 ARG A N 1
ATOM 748 C CA . ARG A 1 89 ? 0.652 2.922 17.054 1.00 81.31 89 ARG A CA 1
ATOM 749 C C . ARG A 1 89 ? 0.251 3.624 18.355 1.00 81.31 89 ARG A C 1
ATOM 751 O O . ARG A 1 89 ? 1.001 4.460 18.851 1.00 81.31 89 ARG A O 1
ATOM 758 N N . SER A 1 90 ? -0.921 3.302 18.898 1.00 79.88 90 SER A N 1
ATOM 759 C CA . SER A 1 90 ? -1.457 3.913 20.117 1.00 79.88 90 SER A CA 1
ATOM 760 C C . SER A 1 90 ? -0.690 3.515 21.376 1.00 79.88 90 SER A C 1
ATOM 762 O O . SER A 1 90 ? -0.652 4.319 22.302 1.00 79.88 90 SER A O 1
ATOM 764 N N . GLN A 1 91 ? -0.030 2.349 21.402 1.00 73.38 91 GLN A N 1
ATOM 765 C CA . GLN A 1 91 ? 0.846 1.942 22.513 1.00 73.38 91 GLN A CA 1
ATOM 766 C C . GLN A 1 91 ? 1.943 2.973 22.817 1.00 73.38 91 GLN A C 1
ATOM 768 O O . GLN A 1 91 ? 2.346 3.095 23.963 1.00 73.38 91 GLN A O 1
ATOM 773 N N . PHE A 1 92 ? 2.367 3.767 21.829 1.00 75.25 92 PHE A N 1
ATOM 774 C CA . PHE A 1 92 ? 3.424 4.773 21.987 1.00 75.25 92 PHE A CA 1
ATOM 775 C C . PHE A 1 92 ? 2.900 6.221 22.047 1.00 75.25 92 PHE A C 1
ATOM 777 O O . PHE A 1 92 ? 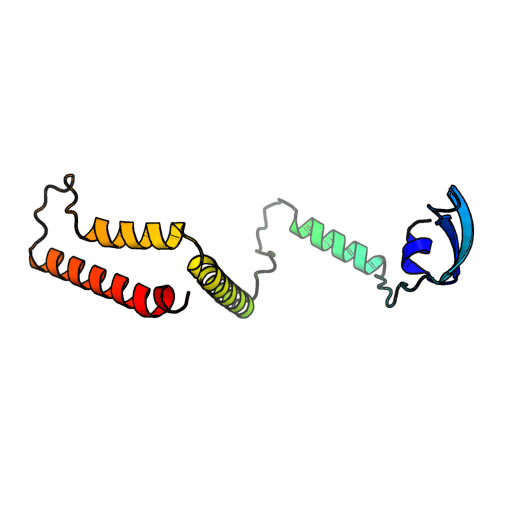3.689 7.164 22.037 1.00 75.25 92 PHE A O 1
ATOM 784 N N . SER A 1 93 ? 1.578 6.431 22.083 1.00 83.12 93 SER A N 1
ATOM 785 C CA . SER A 1 93 ? 0.964 7.769 22.117 1.00 83.12 93 SER A CA 1
ATOM 786 C C . SER A 1 93 ? 0.698 8.213 23.553 1.00 83.12 93 SER A C 1
ATOM 788 O O . SER A 1 93 ? -0.072 7.586 24.277 1.00 83.12 93 SER A O 1
ATOM 790 N N . ILE A 1 94 ? 1.280 9.343 23.964 1.00 83.56 94 ILE A N 1
ATOM 791 C CA . ILE A 1 94 ? 1.130 9.889 25.325 1.00 83.56 94 ILE A CA 1
ATOM 792 C C . ILE A 1 94 ? -0.322 10.301 25.629 1.00 83.56 94 ILE A C 1
ATOM 794 O O . ILE A 1 94 ? -0.782 10.264 26.776 1.00 83.56 94 ILE A O 1
ATOM 798 N N . GLU A 1 95 ? -1.068 10.661 24.586 1.00 85.62 95 GLU A N 1
ATOM 799 C CA . GLU A 1 95 ? -2.484 10.999 24.636 1.00 85.62 95 GLU A CA 1
ATOM 800 C C . GLU A 1 95 ? -3.329 9.781 25.004 1.00 85.62 95 GLU A C 1
ATOM 802 O O . GLU A 1 95 ? -4.292 9.920 25.756 1.00 85.62 95 GLU A O 1
ATOM 807 N N . TYR A 1 96 ? -2.941 8.587 24.544 1.00 84.31 96 TYR A N 1
ATOM 808 C CA . TYR A 1 96 ? -3.606 7.335 24.899 1.00 84.31 96 TYR A CA 1
ATOM 809 C C . TYR A 1 96 ? -3.438 7.020 26.391 1.00 84.31 96 TYR A C 1
ATOM 811 O O . TYR A 1 96 ? -4.435 6.796 27.079 1.00 84.31 96 TYR A O 1
ATOM 819 N N . PHE A 1 97 ? -2.221 7.132 26.937 1.00 85.38 97 PHE A N 1
ATOM 820 C CA . PHE A 1 97 ? -1.986 6.997 28.386 1.00 85.38 97 PHE A CA 1
ATOM 821 C C . PHE A 1 97 ? -2.777 8.036 29.192 1.00 85.38 97 PHE A C 1
ATOM 823 O O . PHE A 1 97 ? -3.411 7.714 30.200 1.00 85.38 97 PHE A O 1
ATOM 830 N N . SER A 1 98 ? -2.785 9.287 28.726 1.00 86.69 98 SER A N 1
ATOM 831 C CA . SER A 1 98 ? -3.531 10.377 29.364 1.00 86.69 98 SER A CA 1
ATOM 832 C C . SER A 1 98 ? -5.041 10.136 29.338 1.00 86.69 98 SER A C 1
ATOM 834 O O . S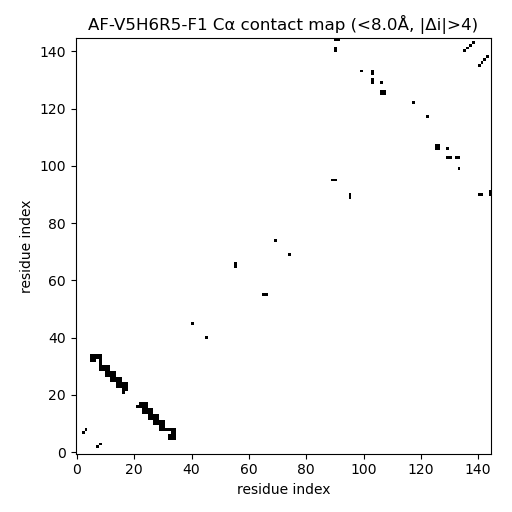ER A 1 98 ? -5.729 10.429 30.317 1.00 86.69 98 SER A O 1
ATOM 836 N N . PHE A 1 99 ? -5.561 9.594 28.237 1.00 87.44 99 PHE A N 1
ATOM 837 C CA . PHE A 1 99 ? -6.961 9.217 28.090 1.00 87.44 99 PHE A CA 1
ATOM 838 C C . PHE A 1 99 ? -7.335 8.079 29.039 1.00 87.44 99 PHE A C 1
ATOM 840 O O . PHE A 1 99 ? -8.294 8.228 29.788 1.00 87.44 99 PHE A O 1
ATOM 847 N N . ILE A 1 100 ? -6.558 6.991 29.072 1.00 86.81 100 ILE A N 1
ATOM 848 C CA . ILE A 1 100 ? -6.819 5.848 29.960 1.00 86.81 100 ILE A CA 1
ATOM 849 C C . ILE A 1 100 ? -6.787 6.277 31.429 1.00 86.81 100 ILE A C 1
ATOM 851 O O . ILE A 1 100 ? -7.682 5.918 32.195 1.00 86.81 100 ILE A O 1
ATOM 855 N N . ARG A 1 101 ? -5.827 7.128 31.815 1.00 85.12 101 ARG A N 1
ATOM 856 C CA . ARG A 1 101 ? -5.770 7.707 33.164 1.00 85.12 101 ARG A CA 1
ATOM 857 C C . ARG A 1 101 ? -7.021 8.529 33.480 1.00 85.12 101 ARG A C 1
ATOM 859 O O . ARG A 1 101 ? -7.631 8.327 34.525 1.00 85.12 101 ARG A O 1
ATOM 866 N N . LYS A 1 102 ? -7.424 9.436 32.583 1.00 87.38 102 LYS A N 1
ATOM 867 C CA . LYS A 1 102 ? -8.636 10.255 32.761 1.00 87.38 102 LYS A CA 1
ATOM 868 C C . LYS A 1 102 ? -9.899 9.400 32.829 1.00 87.38 102 LYS A C 1
ATOM 870 O O . LYS A 1 102 ? -10.742 9.673 33.675 1.00 87.38 102 LYS A O 1
ATOM 875 N N . LEU A 1 103 ? -10.009 8.367 31.995 1.00 86.75 103 LEU A N 1
ATOM 876 C CA . LEU A 1 103 ? -11.129 7.429 31.991 1.00 86.75 103 LEU A CA 1
ATOM 877 C C . LEU A 1 103 ? -11.235 6.729 33.351 1.00 86.75 103 LEU A C 1
ATOM 879 O O . LEU A 1 103 ? -12.261 6.851 34.017 1.00 86.75 103 LEU A O 1
ATOM 883 N N . ALA A 1 104 ? -10.142 6.119 33.816 1.00 84.69 104 ALA A N 1
ATOM 884 C CA . ALA A 1 104 ? -10.095 5.426 35.101 1.00 84.69 104 ALA A CA 1
ATOM 885 C C . ALA A 1 104 ? -10.415 6.344 36.295 1.00 84.69 104 ALA A C 1
ATOM 887 O O . ALA A 1 104 ? -11.145 5.946 37.203 1.00 84.69 104 ALA A O 1
ATOM 888 N N . THR A 1 105 ? -9.914 7.587 36.291 1.00 80.56 105 THR A N 1
ATOM 889 C CA . THR A 1 105 ? -10.196 8.564 37.357 1.00 80.56 105 THR A CA 1
ATOM 890 C C . THR A 1 105 ? -11.613 9.140 37.271 1.00 80.56 105 THR A C 1
ATOM 892 O O . THR A 1 105 ? -12.226 9.394 38.303 1.00 80.56 105 THR A O 1
ATOM 895 N N . SER A 1 106 ? -12.172 9.311 36.070 1.00 73.12 106 SER A N 1
ATOM 896 C CA . SER A 1 106 ? -13.545 9.803 35.898 1.00 73.12 106 SER A CA 1
ATOM 897 C C . SER A 1 106 ? -14.588 8.805 36.398 1.00 73.12 106 SER A C 1
ATOM 899 O O . SER A 1 106 ? -15.585 9.215 36.981 1.00 73.12 106 SER A O 1
ATOM 901 N N . CYS A 1 107 ? -14.319 7.501 36.278 1.00 65.00 107 CYS A N 1
ATOM 902 C CA . CYS A 1 107 ? -15.175 6.459 36.842 1.00 65.00 107 CYS A CA 1
ATOM 903 C C . CYS A 1 107 ? -15.262 6.525 38.375 1.00 65.00 107 CYS A C 1
ATOM 905 O O . CYS A 1 107 ? -16.237 6.033 38.934 1.00 65.00 107 CYS A O 1
ATOM 907 N N . ALA A 1 108 ? -14.274 7.135 39.038 1.00 61.03 108 ALA A N 1
ATOM 908 C CA . ALA A 1 108 ? -14.205 7.259 40.491 1.00 61.03 108 ALA A CA 1
ATOM 909 C C . ALA A 1 108 ? -14.889 8.515 41.051 1.00 61.03 108 ALA A C 1
ATOM 911 O O . ALA A 1 108 ? -15.113 8.596 42.259 1.00 61.03 108 ALA A O 1
ATOM 912 N N . GLN A 1 109 ? -15.183 9.500 40.199 1.00 60.97 109 GLN A N 1
ATOM 913 C CA . GLN A 1 109 ? -15.743 10.791 40.588 1.00 60.97 109 GLN A CA 1
ATOM 914 C C . GLN A 1 109 ? -17.233 10.792 40.232 1.00 60.97 109 GLN A C 1
ATOM 916 O O . GLN A 1 109 ? -17.599 10.842 39.059 1.00 60.97 109 GLN A O 1
ATOM 921 N N . GLY A 1 110 ? -18.103 10.714 41.242 1.00 57.34 110 GLY A N 1
ATOM 922 C CA . GLY A 1 110 ? -19.546 10.841 41.044 1.00 57.34 110 GLY A CA 1
ATOM 923 C C . GLY A 1 110 ? -19.870 12.141 40.308 1.00 57.34 110 GLY A C 1
ATOM 924 O O . GLY A 1 110 ? -19.360 13.203 40.658 1.00 57.34 110 GLY A O 1
ATOM 925 N N . ASN A 1 111 ? -20.682 12.063 39.255 1.00 56.69 111 ASN A N 1
ATOM 926 C CA . ASN A 1 111 ? -21.039 13.231 38.460 1.00 56.69 111 ASN A CA 1
ATOM 927 C C . ASN A 1 111 ? -21.924 14.166 39.310 1.00 56.69 111 ASN A C 1
ATOM 929 O O . ASN A 1 111 ? -23.059 13.791 39.611 1.00 56.69 111 ASN A O 1
ATOM 933 N N . PRO A 1 112 ? -21.483 15.388 39.667 1.00 54.97 112 PRO A N 1
ATOM 934 C CA . PRO A 1 112 ? -22.259 16.281 40.533 1.00 54.97 112 PRO A CA 1
ATOM 935 C C . PRO A 1 112 ? -23.554 16.789 39.875 1.00 54.97 112 PRO A C 1
ATOM 937 O O . PRO A 1 112 ? -24.351 17.463 40.519 1.00 54.97 112 PRO A O 1
ATOM 940 N N . ARG A 1 113 ? -23.773 16.481 38.586 1.00 53.22 113 ARG A N 1
ATOM 941 C CA . ARG A 1 113 ? -24.967 16.854 37.813 1.00 53.22 113 ARG A CA 1
ATOM 942 C C . ARG A 1 113 ? -26.081 15.803 37.820 1.00 53.22 113 ARG A C 1
ATOM 944 O O . ARG A 1 113 ? -27.169 16.105 37.343 1.00 53.22 113 ARG A O 1
ATOM 951 N N . HIS A 1 114 ? -25.839 14.599 38.344 1.00 54.72 114 HIS A N 1
ATOM 952 C CA . HIS A 1 114 ? -26.871 13.571 38.486 1.00 54.72 114 HIS A CA 1
ATOM 953 C C . HIS A 1 114 ? -27.279 13.453 39.960 1.00 54.72 114 HIS A C 1
ATOM 955 O O . HIS A 1 114 ? -26.624 12.785 40.750 1.00 54.72 114 HIS A O 1
ATOM 961 N N . SER A 1 115 ? -28.391 14.091 40.332 1.00 47.06 115 SER A N 1
ATOM 962 C CA . SER A 1 115 ? -29.007 14.022 41.671 1.00 47.06 115 SER A CA 1
ATOM 963 C C . SER A 1 115 ? -29.689 12.678 41.979 1.00 47.06 115 SER A C 1
ATOM 965 O O . SER A 1 115 ? -30.660 12.632 42.728 1.00 47.06 115 SER A O 1
ATOM 967 N N . GLN A 1 116 ? -29.211 11.577 41.399 1.00 54.50 116 GLN A N 1
ATOM 968 C CA . GLN A 1 116 ? -29.605 10.230 41.798 1.00 54.50 116 GLN A CA 1
ATOM 969 C C . GLN A 1 116 ? -28.400 9.604 42.484 1.00 54.50 116 GLN A C 1
ATOM 971 O O . GLN A 1 116 ? -27.370 9.386 41.850 1.00 54.50 116 GLN A O 1
ATOM 976 N N . ALA A 1 117 ? -28.522 9.359 43.789 1.00 58.78 117 ALA A N 1
ATOM 977 C CA . ALA A 1 117 ? -27.568 8.543 44.518 1.00 58.78 117 ALA A CA 1
ATOM 978 C C . ALA A 1 117 ? -27.502 7.179 43.819 1.00 58.78 117 ALA A C 1
ATOM 980 O O . ALA A 1 117 ? -28.445 6.392 43.897 1.00 58.78 117 ALA A O 1
ATOM 981 N N . LEU A 1 118 ? -26.425 6.935 43.069 1.00 60.38 118 LEU A N 1
ATOM 982 C CA . LEU A 1 118 ? -26.114 5.603 42.565 1.00 60.38 118 LEU A CA 1
ATOM 983 C C . LEU A 1 118 ? -26.080 4.668 43.777 1.00 60.38 118 LEU A C 1
ATOM 985 O O . LEU A 1 118 ? -25.511 5.025 44.811 1.00 60.38 118 LEU A O 1
ATOM 989 N N . SER A 1 119 ? -26.722 3.503 43.677 1.00 66.94 119 SER A N 1
ATOM 990 C CA . SER A 1 119 ? -26.652 2.512 44.749 1.00 66.94 119 SER A CA 1
ATOM 991 C C . SER A 1 119 ? -25.187 2.154 45.007 1.00 66.94 119 SER A C 1
ATOM 993 O O . SER A 1 119 ? -24.384 2.108 44.071 1.00 66.94 119 SER A O 1
ATOM 995 N N . ASN A 1 120 ? -24.829 1.898 46.269 1.00 72.31 120 ASN A N 1
ATOM 996 C CA . ASN A 1 120 ? -23.455 1.526 46.631 1.00 72.31 120 ASN A CA 1
ATOM 997 C C . ASN A 1 120 ? -22.944 0.340 45.789 1.00 72.31 120 ASN A C 1
ATOM 999 O O . ASN A 1 120 ? -21.794 0.351 45.368 1.00 72.31 120 ASN A O 1
ATOM 1003 N N . GLU A 1 121 ? -23.819 -0.609 45.439 1.00 76.06 121 GLU A N 1
ATOM 1004 C CA . GLU A 1 121 ? -23.499 -1.740 44.556 1.00 76.06 121 GLU A CA 1
ATOM 1005 C C . GLU A 1 121 ? -23.078 -1.312 43.141 1.00 76.06 121 GLU A C 1
ATOM 1007 O O . GLU A 1 121 ? -22.109 -1.838 42.596 1.00 76.06 121 GLU A O 1
ATOM 1012 N N . MET A 1 122 ? -23.766 -0.338 42.534 1.00 76.56 122 MET A N 1
ATOM 1013 C CA . MET A 1 122 ? -23.413 0.167 41.200 1.00 76.56 122 MET A CA 1
ATOM 1014 C C . MET A 1 122 ? -22.063 0.899 41.230 1.00 76.56 122 MET A C 1
ATOM 1016 O O . MET A 1 122 ? -21.273 0.810 40.288 1.00 76.56 122 MET A O 1
ATOM 1020 N N . LEU A 1 123 ? -21.781 1.599 42.332 1.00 75.44 123 LEU A N 1
ATOM 1021 C CA . LEU A 1 123 ? -20.515 2.296 42.540 1.00 75.44 123 LEU A CA 1
ATOM 1022 C C . LEU A 1 123 ? -19.354 1.298 42.687 1.00 75.44 123 LEU A C 1
ATOM 1024 O O . LEU A 1 123 ? -18.331 1.439 42.019 1.00 75.44 123 LEU A O 1
ATOM 1028 N N . GLU A 1 124 ? -19.536 0.249 43.493 1.00 80.62 124 GLU A N 1
ATOM 1029 C CA . GLU A 1 124 ? -18.569 -0.844 43.652 1.00 80.62 124 GLU A CA 1
ATOM 1030 C C . GLU A 1 124 ? -18.286 -1.567 42.329 1.00 80.62 124 GLU A C 1
ATOM 1032 O O . GLU A 1 124 ? -17.121 -1.793 41.988 1.00 80.62 124 GLU A O 1
ATOM 1037 N N . GLN A 1 125 ? -19.322 -1.855 41.532 1.00 83.44 125 GLN A N 1
ATOM 1038 C CA . GLN A 1 125 ? -19.161 -2.436 40.193 1.00 83.44 125 GLN A CA 1
ATOM 1039 C C . GLN A 1 125 ? -18.346 -1.526 39.267 1.00 83.44 125 GLN A C 1
ATOM 1041 O O . GLN A 1 125 ? -17.479 -1.996 38.525 1.00 83.44 125 GLN A O 1
ATOM 1046 N N . GLN A 1 126 ? -18.575 -0.215 39.334 1.00 80.56 126 GLN A N 1
ATOM 1047 C CA . GLN A 1 126 ? -17.848 0.756 38.525 1.00 80.56 126 GLN A CA 1
ATOM 1048 C C . GLN A 1 126 ? -16.369 0.866 38.932 1.00 80.56 126 GLN A C 1
ATOM 1050 O O . GLN A 1 126 ? -15.494 0.945 38.062 1.00 80.56 126 GLN A O 1
ATOM 1055 N N . TYR A 1 127 ? -16.060 0.803 40.232 1.00 83.88 127 TYR A N 1
ATOM 1056 C CA . TYR A 1 127 ? -14.678 0.735 40.717 1.00 83.88 127 TYR A CA 1
ATOM 1057 C C . TYR A 1 127 ? -13.983 -0.564 40.303 1.00 83.88 127 TYR A C 1
ATOM 1059 O O . TYR A 1 127 ? -12.841 -0.518 39.840 1.00 83.88 127 TYR A O 1
ATOM 1067 N N . LEU A 1 128 ? -14.671 -1.705 40.403 1.00 87.88 128 LEU A N 1
ATOM 1068 C CA . LEU A 1 128 ? -14.139 -3.002 39.983 1.00 87.88 128 LEU A CA 1
ATOM 1069 C C . LEU A 1 128 ? -13.758 -2.994 38.496 1.00 87.88 128 LEU A C 1
ATOM 1071 O O . LEU A 1 128 ? -12.644 -3.383 38.144 1.00 87.88 128 LEU A O 1
ATOM 1075 N N . LEU A 1 129 ? -14.645 -2.487 37.634 1.00 86.88 129 LEU A N 1
ATOM 1076 C CA . LEU A 1 129 ? -14.391 -2.358 36.195 1.00 86.88 129 LEU A CA 1
ATOM 1077 C C . LEU A 1 129 ? -13.217 -1.416 35.897 1.00 86.88 129 LEU A C 1
ATOM 1079 O O . LEU A 1 129 ? -12.400 -1.712 35.026 1.00 86.88 129 LEU A O 1
ATOM 1083 N N . SER A 1 130 ? -13.090 -0.311 36.638 1.00 86.88 130 SER A N 1
ATOM 1084 C CA . SER A 1 130 ? -11.956 0.614 36.501 1.00 86.88 130 SER A CA 1
ATOM 1085 C C . SER A 1 130 ? -10.626 -0.061 36.862 1.00 86.88 130 SER A C 1
ATOM 1087 O O . SER A 1 130 ? -9.660 0.018 36.100 1.00 86.88 130 SER A O 1
ATOM 1089 N N . VAL A 1 131 ? -10.578 -0.810 37.970 1.00 89.00 131 VAL A N 1
ATOM 1090 C CA . VAL A 1 131 ? -9.383 -1.567 38.388 1.00 89.00 131 VAL A CA 1
ATOM 1091 C C . VAL A 1 131 ? -9.037 -2.664 37.377 1.00 89.00 131 VAL A C 1
ATOM 1093 O O . VAL A 1 131 ? -7.868 -2.831 37.018 1.00 89.00 131 VAL A O 1
ATOM 1096 N N . GLN A 1 132 ? -10.035 -3.385 36.863 1.00 90.38 132 GLN A N 1
ATOM 1097 C CA . GLN A 1 132 ? -9.839 -4.381 35.805 1.00 90.38 132 GLN A CA 1
ATOM 1098 C C . GLN A 1 132 ? -9.308 -3.749 34.513 1.00 90.38 132 GLN A C 1
ATOM 1100 O O . GLN A 1 132 ? -8.424 -4.307 33.866 1.00 90.38 132 GLN A O 1
ATOM 1105 N N . LEU A 1 133 ? -9.800 -2.568 34.138 1.00 88.94 133 LEU A N 1
ATOM 1106 C CA . LEU A 1 133 ? -9.334 -1.849 32.955 1.00 88.94 133 LEU A CA 1
ATOM 1107 C C . LEU A 1 133 ? -7.879 -1.386 33.110 1.00 88.94 133 LEU A C 1
ATOM 1109 O O . LEU A 1 133 ? -7.069 -1.617 32.213 1.00 88.94 133 LEU A O 1
ATOM 1113 N N . VAL A 1 134 ? -7.529 -0.778 34.248 1.00 88.94 134 VAL A N 1
ATOM 1114 C CA . VAL A 1 134 ? -6.166 -0.283 34.506 1.00 88.94 134 VAL A CA 1
ATOM 1115 C C . VAL A 1 134 ? -5.166 -1.430 34.639 1.00 88.94 134 VAL A C 1
ATOM 1117 O O . VAL A 1 134 ? -4.067 -1.331 34.099 1.00 88.94 134 VAL A O 1
ATOM 1120 N N . SER A 1 135 ? -5.532 -2.528 35.307 1.00 89.56 135 SER A N 1
ATOM 1121 C CA . SER A 1 135 ? -4.664 -3.710 35.412 1.00 89.56 135 SER A CA 1
ATOM 1122 C C . SER A 1 135 ? -4.405 -4.333 34.040 1.00 89.56 135 SER A C 1
ATOM 1124 O O . SER A 1 135 ? -3.246 -4.490 33.662 1.00 89.56 135 SER A O 1
ATOM 1126 N N . ASN A 1 136 ? -5.448 -4.585 33.242 1.00 86.06 136 ASN A N 1
ATOM 1127 C CA . ASN A 1 136 ? -5.282 -5.087 31.875 1.00 86.06 136 ASN A CA 1
ATOM 1128 C C . ASN A 1 136 ? -4.432 -4.146 31.014 1.00 86.06 136 ASN A C 1
ATOM 1130 O O . ASN A 1 136 ? -3.554 -4.605 30.288 1.00 86.06 136 ASN A O 1
ATOM 1134 N N . PHE A 1 137 ? -4.644 -2.832 31.118 1.00 86.75 137 PHE A N 1
ATOM 1135 C CA . PHE A 1 137 ? -3.820 -1.843 30.428 1.00 86.75 137 PHE A CA 1
ATOM 1136 C C . PHE A 1 137 ? -2.343 -1.939 30.843 1.00 86.75 137 PHE A C 1
ATOM 1138 O O . PHE A 1 137 ? -1.454 -1.984 29.991 1.00 86.75 137 PHE A O 1
ATOM 1145 N N . LEU A 1 138 ? -2.062 -2.020 32.141 1.00 84.88 138 LEU A N 1
ATOM 1146 C CA . LEU A 1 138 ? -0.702 -2.070 32.668 1.00 84.88 138 LEU A CA 1
ATOM 1147 C C . LEU A 1 138 ? 0.042 -3.335 32.210 1.00 84.88 138 LEU A C 1
ATOM 1149 O O . LEU A 1 138 ? 1.159 -3.222 31.707 1.00 84.88 138 LEU A O 1
ATOM 1153 N N . PHE A 1 139 ? -0.602 -4.504 32.280 1.00 83.31 139 PHE A N 1
ATOM 1154 C CA . PHE A 1 139 ? 0.009 -5.778 31.884 1.00 83.31 139 PHE A CA 1
ATOM 1155 C C . PHE A 1 139 ? 0.083 -5.990 30.364 1.00 83.31 139 PHE A C 1
ATOM 1157 O O . PHE A 1 139 ? 1.052 -6.573 29.892 1.00 83.31 139 PHE A O 1
ATOM 1164 N N . HIS A 1 140 ? -0.893 -5.518 29.579 1.00 76.00 140 HIS A N 1
ATOM 1165 C CA . HIS A 1 140 ? -0.914 -5.750 28.125 1.00 76.00 140 HIS A CA 1
ATOM 1166 C C . HIS A 1 140 ? -0.333 -4.615 27.281 1.00 76.00 140 HIS A C 1
ATOM 1168 O O . HIS A 1 140 ? -0.005 -4.838 26.115 1.00 76.00 140 HIS A O 1
ATOM 1174 N N . THR A 1 141 ? -0.220 -3.404 27.826 1.00 75.44 141 THR A N 1
ATOM 1175 C CA . THR A 1 141 ? 0.309 -2.250 27.082 1.00 75.44 141 THR A CA 1
ATOM 1176 C C . THR A 1 141 ? 1.434 -1.539 27.819 1.00 75.44 141 THR A C 1
ATOM 1178 O O . THR A 1 141 ? 2.478 -1.347 27.218 1.00 75.44 141 THR A O 1
ATOM 1181 N N . GLY A 1 142 ? 1.286 -1.232 29.113 1.00 66.38 142 GLY A N 1
ATOM 1182 C CA . GLY A 1 142 ? 2.276 -0.445 29.861 1.00 66.38 142 GLY A CA 1
ATOM 1183 C C . GLY A 1 142 ? 3.637 -1.124 30.044 1.00 66.38 142 GLY A C 1
ATOM 1184 O O . GLY A 1 142 ? 4.655 -0.445 29.982 1.00 66.38 142 GLY A O 1
ATOM 1185 N N . TRP A 1 143 ? 3.668 -2.445 30.249 1.00 66.00 143 TRP A N 1
ATOM 1186 C CA . TRP A 1 143 ? 4.909 -3.224 30.421 1.00 66.00 143 TRP A CA 1
ATOM 1187 C C . TRP A 1 143 ? 5.514 -3.762 29.116 1.00 66.00 143 TRP A C 1
ATOM 1189 O O . TRP A 1 143 ? 6.589 -4.356 29.143 1.00 66.00 143 TRP A O 1
ATOM 1199 N N . HIS A 1 144 ? 4.816 -3.592 27.990 1.00 58.72 144 HIS A N 1
ATOM 1200 C CA . HIS A 1 144 ? 5.277 -4.018 26.664 1.00 58.72 144 HIS A CA 1
ATOM 1201 C C . HIS A 1 144 ? 5.760 -2.852 25.779 1.00 58.72 144 HIS A C 1
ATOM 1203 O O . HIS A 1 144 ? 6.276 -3.107 24.691 1.00 58.72 144 HIS A O 1
ATOM 1209 N N . THR A 1 145 ? 5.591 -1.608 26.238 1.00 53.75 145 THR A N 1
ATOM 1210 C CA . THR A 1 145 ? 6.308 -0.405 25.768 1.00 53.75 145 THR A CA 1
ATOM 1211 C C . THR A 1 145 ? 7.707 -0.332 26.354 1.00 53.75 145 THR A C 1
ATOM 1213 O O . THR A 1 145 ? 8.623 0.051 25.595 1.00 53.75 145 THR A O 1
#